Protein AF-A0A8H3LWP0-F1 (afdb_monomer_lite)

Foldseek 3Di:
DDKDKDWDPDDDDVHDDDKFWFWFADDPVCPVVADADVRIWIWIFHTWIWIVDVVIFTKTKTFGWHQPDPVPQDDPNHGRIDTDRDIDIDGPVRTPGGDDDDD

Structure (mmCIF, N/CA/C/O backbone):
data_AF-A0A8H3LWP0-F1
#
_entry.id   AF-A0A8H3LWP0-F1
#
loop_
_atom_site.group_PDB
_atom_site.id
_atom_site.type_symbol
_atom_site.label_atom_id
_atom_site.label_alt_id
_atom_site.label_comp_id
_atom_site.label_asym_id
_atom_site.label_entity_id
_atom_site.label_seq_id
_atom_site.pdbx_PDB_ins_code
_atom_site.Cartn_x
_atom_site.Cartn_y
_atom_site.Cartn_z
_atom_site.occupancy
_atom_site.B_iso_or_equiv
_atom_site.auth_seq_id
_atom_site.auth_comp_id
_atom_site.auth_asym_id
_atom_site.auth_atom_id
_atom_site.pdbx_PDB_model_num
ATOM 1 N N . MET A 1 1 ? -4.873 3.008 30.427 1.00 38.38 1 MET A N 1
ATOM 2 C CA . MET A 1 1 ? -5.322 3.230 29.037 1.00 38.38 1 MET A CA 1
ATOM 3 C C . MET A 1 1 ? -5.558 1.865 28.413 1.00 38.38 1 MET A C 1
ATOM 5 O O . MET A 1 1 ? -4.611 1.099 28.313 1.00 38.38 1 MET A O 1
ATOM 9 N N . GLN A 1 2 ? -6.809 1.506 28.129 1.00 32.38 2 GLN A N 1
ATOM 10 C CA . GLN A 1 2 ? -7.171 0.179 27.626 1.00 32.38 2 GLN A CA 1
ATOM 11 C C . GLN A 1 2 ? -7.454 0.298 26.128 1.00 32.38 2 GLN A C 1
ATOM 13 O O . GLN A 1 2 ? -8.489 0.825 25.730 1.00 32.38 2 GLN A O 1
ATOM 18 N N . ILE A 1 3 ? -6.491 -0.120 25.307 1.00 36.41 3 ILE A N 1
ATOM 19 C CA . ILE A 1 3 ? -6.586 -0.055 23.847 1.00 36.41 3 ILE A CA 1
ATOM 20 C C . ILE A 1 3 ? -7.489 -1.205 23.395 1.00 36.41 3 ILE A C 1
ATOM 22 O O . ILE A 1 3 ? -7.165 -2.371 23.611 1.00 36.41 3 ILE A O 1
ATOM 26 N N . HIS A 1 4 ? -8.628 -0.877 22.795 1.00 38.22 4 HIS A N 1
ATOM 27 C CA . HIS A 1 4 ? -9.513 -1.855 22.172 1.00 38.22 4 HIS A CA 1
ATOM 28 C C . HIS A 1 4 ? -9.294 -1.809 20.658 1.00 38.22 4 HIS A C 1
ATOM 30 O O . HIS A 1 4 ? -9.483 -0.766 20.035 1.00 38.22 4 HIS A O 1
ATOM 36 N N . PHE A 1 5 ? -8.888 -2.936 20.070 1.00 42.09 5 PHE A N 1
ATOM 37 C CA . PHE A 1 5 ? -8.769 -3.095 18.621 1.00 42.09 5 PHE A CA 1
ATOM 38 C C . PHE A 1 5 ? -10.058 -3.709 18.074 1.00 42.09 5 PHE A C 1
ATOM 40 O O . PHE A 1 5 ? -10.391 -4.846 18.417 1.00 42.09 5 PHE A O 1
ATOM 47 N N . LEU A 1 6 ? -10.779 -2.995 17.208 1.00 47.09 6 LEU A N 1
ATOM 48 C CA . LEU A 1 6 ? -11.895 -3.575 16.464 1.00 47.09 6 LEU A CA 1
ATOM 49 C C . LEU A 1 6 ? -11.395 -4.046 15.093 1.00 47.09 6 LEU A C 1
ATOM 51 O O . LEU A 1 6 ? -11.215 -3.261 14.166 1.00 47.09 6 LEU A O 1
ATOM 55 N N . MET A 1 7 ? -11.175 -5.354 14.961 1.00 44.09 7 MET A N 1
ATOM 56 C CA . MET A 1 7 ? -10.701 -5.978 13.721 1.00 44.09 7 MET A CA 1
ATOM 57 C C . MET A 1 7 ? -11.901 -6.397 12.861 1.00 44.09 7 MET A C 1
ATOM 59 O O . MET A 1 7 ? -12.485 -7.462 13.069 1.00 44.09 7 MET A O 1
ATOM 63 N N . LYS A 1 8 ? -12.299 -5.576 11.883 1.00 43.81 8 LYS A N 1
ATOM 64 C CA . LYS A 1 8 ? -13.352 -5.950 10.921 1.00 43.81 8 LYS A CA 1
ATOM 65 C C . LYS A 1 8 ? -12.744 -6.712 9.741 1.00 43.81 8 LYS A C 1
ATOM 67 O O . LYS A 1 8 ? -12.157 -6.127 8.838 1.00 43.81 8 LYS A O 1
ATOM 72 N N . LYS A 1 9 ? -12.975 -8.028 9.672 1.00 41.00 9 LYS A N 1
ATOM 73 C CA . LYS A 1 9 ? -12.714 -8.837 8.466 1.00 41.00 9 LYS A CA 1
ATOM 74 C C . LYS A 1 9 ? -13.840 -8.642 7.441 1.00 41.00 9 LYS A C 1
ATOM 76 O O . LYS A 1 9 ? -14.669 -9.525 7.236 1.00 41.00 9 LYS A O 1
ATOM 81 N N . LYS A 1 10 ? -13.922 -7.457 6.835 1.00 41.88 10 LYS A N 1
ATOM 82 C CA . LYS A 1 10 ? -14.878 -7.151 5.760 1.00 41.88 10 LYS A CA 1
ATOM 83 C C . LYS A 1 10 ? -14.270 -6.074 4.862 1.00 41.88 10 LYS A C 1
ATOM 85 O O . LYS A 1 10 ? -14.359 -4.899 5.185 1.00 41.88 10 LYS A O 1
ATOM 90 N N . ILE A 1 11 ? -13.595 -6.463 3.781 1.00 46.22 11 ILE A N 1
ATOM 91 C CA . ILE A 1 11 ? -12.846 -5.505 2.953 1.00 46.22 11 ILE A CA 1
ATOM 92 C C . ILE A 1 11 ? -13.437 -5.505 1.547 1.00 46.22 11 ILE A C 1
ATOM 94 O O . ILE A 1 11 ? -12.990 -6.221 0.654 1.00 46.22 11 ILE A O 1
ATOM 98 N N . SER A 1 12 ? -14.497 -4.714 1.391 1.00 44.47 12 SER A N 1
ATOM 99 C CA . SER A 1 12 ? -14.863 -4.135 0.106 1.00 44.47 12 SER A CA 1
ATOM 100 C C . SER A 1 12 ? -14.743 -2.619 0.219 1.00 44.47 12 SER A C 1
ATOM 102 O O . SER A 1 12 ? -15.665 -1.961 0.695 1.00 44.47 12 SER A O 1
ATOM 104 N N . TYR A 1 13 ? -13.596 -2.066 -0.174 1.00 49.22 13 TYR A N 1
ATOM 105 C CA . TYR A 1 13 ? -13.428 -0.623 -0.372 1.00 49.22 13 TYR A CA 1
ATOM 106 C C . TYR A 1 13 ? -13.871 -0.333 -1.816 1.00 49.22 13 TYR A C 1
ATOM 108 O O . TYR A 1 13 ? -13.374 -0.971 -2.744 1.00 49.22 13 TYR A O 1
ATOM 116 N N . HIS A 1 14 ? -14.882 0.516 -2.017 1.00 53.59 14 HIS A N 1
ATOM 117 C CA . HIS A 1 14 ? -15.538 0.728 -3.324 1.00 53.59 14 HIS A CA 1
ATOM 118 C C . HIS A 1 14 ? -16.016 -0.559 -4.045 1.00 53.59 14 HIS A C 1
ATOM 120 O O . HIS A 1 14 ? -15.803 -0.714 -5.245 1.00 53.59 14 HIS A O 1
ATOM 126 N N . ASN A 1 15 ? -16.662 -1.504 -3.347 1.00 54.31 15 ASN A N 1
ATOM 127 C CA . ASN A 1 15 ? -17.188 -2.755 -3.937 1.00 54.31 15 ASN A CA 1
ATOM 128 C C . ASN A 1 15 ? -16.150 -3.717 -4.578 1.00 54.31 15 ASN A C 1
ATOM 130 O O . ASN A 1 15 ? -16.554 -4.691 -5.212 1.00 54.31 15 ASN A O 1
ATOM 134 N N . LYS A 1 16 ? -14.833 -3.524 -4.397 1.00 52.38 16 LYS A N 1
ATOM 135 C CA . LYS A 1 16 ? -13.794 -4.481 -4.845 1.00 52.38 16 LYS A CA 1
ATOM 136 C C . LYS A 1 16 ? -13.341 -5.415 -3.720 1.00 52.38 16 LYS A C 1
ATOM 138 O O . LYS A 1 16 ? -13.185 -4.974 -2.589 1.00 52.38 16 LYS A O 1
ATOM 143 N N . VAL A 1 17 ? -13.144 -6.700 -4.026 1.00 49.03 17 VAL A N 1
ATOM 144 C CA . VAL A 1 17 ? -12.943 -7.779 -3.038 1.00 49.03 17 VAL A CA 1
ATOM 145 C C . VAL A 1 17 ? -11.468 -8.007 -2.653 1.00 49.03 17 VAL A C 1
ATOM 147 O O . VAL A 1 17 ? -10.593 -8.048 -3.513 1.00 49.03 17 VAL A O 1
ATOM 150 N N . TRP A 1 18 ? -11.266 -8.295 -1.360 1.00 49.00 18 TRP A N 1
ATOM 151 C CA . TRP A 1 18 ? -10.243 -9.133 -0.693 1.00 49.00 18 TRP A CA 1
ATOM 152 C C . TRP A 1 18 ? -8.774 -8.680 -0.673 1.00 49.00 18 TRP A C 1
ATOM 154 O O . TRP A 1 18 ? -8.241 -8.668 0.429 1.00 49.00 18 TRP A O 1
ATOM 164 N N . PHE A 1 19 ? -8.153 -8.217 -1.761 1.00 57.28 19 PHE A N 1
ATOM 165 C CA . PHE A 1 19 ? -6.830 -7.564 -1.702 1.00 57.28 19 PHE A CA 1
ATOM 166 C C . PHE A 1 19 ? -6.696 -6.536 -2.824 1.00 57.28 19 PHE A C 1
ATOM 168 O O . PHE A 1 19 ? -6.371 -6.876 -3.960 1.00 57.28 19 PHE A O 1
ATOM 175 N N . SER A 1 20 ? -6.967 -5.273 -2.510 1.00 73.88 20 SER A N 1
ATOM 176 C CA . SER A 1 20 ? -6.643 -4.185 -3.427 1.00 73.88 20 SER A CA 1
ATOM 177 C C . SER A 1 20 ? -5.153 -3.895 -3.317 1.00 73.88 20 SER A C 1
ATOM 179 O O . SER A 1 20 ? -4.664 -3.576 -2.228 1.00 73.88 20 SER A O 1
ATOM 181 N N . ASP A 1 21 ? -4.449 -3.978 -4.443 1.00 89.31 21 ASP A N 1
ATOM 182 C CA . ASP A 1 21 ? -3.226 -3.205 -4.587 1.00 89.31 21 ASP A CA 1
ATOM 183 C C . ASP A 1 21 ? -3.623 -1.730 -4.535 1.00 89.31 21 ASP A C 1
ATOM 185 O O . ASP A 1 21 ? -4.625 -1.306 -5.120 1.00 89.31 21 ASP A O 1
ATOM 189 N N . ILE A 1 22 ? -2.870 -0.944 -3.788 1.00 90.94 22 ILE A N 1
ATOM 190 C CA . ILE A 1 22 ? -3.141 0.464 -3.563 1.00 90.94 22 ILE A CA 1
ATOM 191 C C . ILE A 1 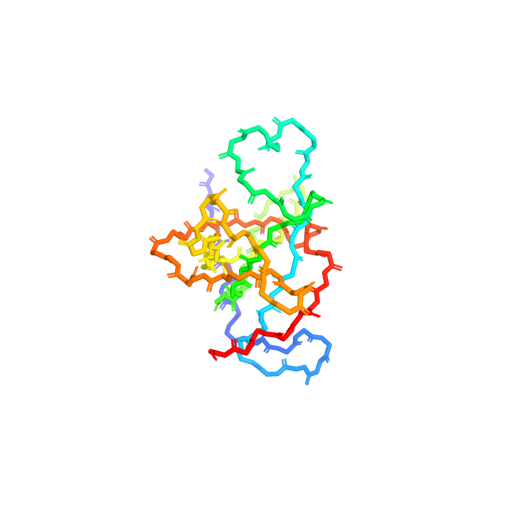22 ? -1.887 1.282 -3.826 1.00 90.94 22 ILE A C 1
ATOM 193 O O . ILE A 1 22 ? -0.766 0.816 -3.618 1.00 90.94 22 ILE A O 1
ATOM 197 N N . ALA A 1 23 ? -2.101 2.507 -4.287 1.00 92.62 23 ALA A N 1
ATOM 198 C CA . ALA A 1 23 ? -1.100 3.554 -4.275 1.00 92.62 23 ALA A CA 1
ATOM 199 C C . ALA A 1 23 ? -1.295 4.393 -3.011 1.00 92.62 23 ALA A C 1
ATOM 201 O O . ALA A 1 23 ? -2.420 4.761 -2.668 1.00 92.62 23 ALA A O 1
ATOM 202 N N . ILE A 1 24 ? -0.199 4.690 -2.332 1.00 92.62 24 ILE A N 1
ATOM 203 C CA . ILE A 1 24 ? -0.143 5.438 -1.080 1.00 92.62 24 ILE A CA 1
ATOM 204 C C . ILE A 1 24 ? 0.725 6.661 -1.342 1.00 92.62 24 ILE A C 1
ATOM 206 O O . ILE A 1 24 ? 1.826 6.516 -1.877 1.00 92.62 24 ILE A O 1
ATOM 210 N N . SER A 1 25 ? 0.231 7.851 -1.007 1.00 92.00 25 SER A N 1
ATOM 211 C CA . SER A 1 25 ? 1.053 9.057 -1.074 1.00 92.00 25 SER A CA 1
ATOM 212 C C . SER A 1 25 ? 1.987 9.100 0.120 1.00 92.00 25 SER A C 1
ATOM 214 O O . SER A 1 25 ? 1.547 8.901 1.252 1.00 92.00 25 SER A O 1
ATOM 216 N N . ILE A 1 26 ? 3.257 9.381 -0.136 1.00 84.56 26 ILE A N 1
ATOM 217 C CA . ILE A 1 26 ? 4.226 9.649 0.918 1.00 84.56 26 ILE A CA 1
ATOM 218 C C . ILE A 1 26 ? 4.300 11.154 1.153 1.00 84.56 26 ILE A C 1
ATOM 220 O O . ILE A 1 26 ? 4.412 11.934 0.203 1.00 84.56 26 ILE A O 1
ATOM 224 N N . ASP A 1 27 ? 4.263 11.547 2.423 1.00 79.81 27 ASP A N 1
ATOM 225 C CA . ASP A 1 27 ? 4.530 12.921 2.820 1.00 79.81 27 ASP A CA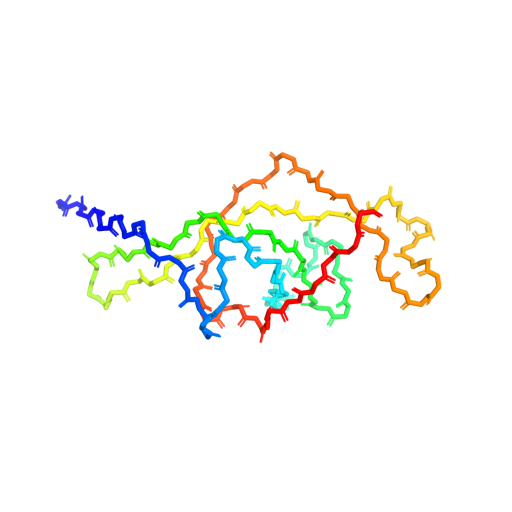 1
ATOM 226 C C . ASP A 1 27 ? 5.969 13.301 2.466 1.00 79.81 27 ASP A C 1
ATOM 228 O O . ASP A 1 27 ? 6.899 12.498 2.560 1.00 79.81 27 ASP A O 1
ATOM 232 N N . SER A 1 28 ? 6.181 14.552 2.057 1.00 69.25 28 SER A N 1
ATOM 233 C CA . SER A 1 28 ? 7.483 15.007 1.554 1.00 69.25 28 SER A CA 1
ATOM 234 C C . SER A 1 28 ? 8.636 14.775 2.536 1.00 69.25 28 SER A C 1
ATOM 236 O O . SER A 1 28 ? 9.766 14.562 2.096 1.00 69.25 28 SER A O 1
ATOM 238 N N . GLU A 1 29 ? 8.346 14.788 3.840 1.00 71.75 29 GLU A N 1
ATOM 239 C CA . GLU A 1 29 ? 9.315 14.561 4.918 1.00 71.75 29 GLU A CA 1
ATOM 240 C C . GLU A 1 29 ? 9.811 13.107 4.973 1.00 71.75 29 GLU A C 1
ATOM 242 O O . GLU A 1 29 ? 11.002 12.881 5.168 1.00 71.75 29 GLU A O 1
ATOM 247 N N . GLU A 1 30 ? 8.941 12.128 4.708 1.00 66.12 30 GLU A N 1
ATOM 248 C CA . GLU A 1 30 ? 9.286 10.697 4.695 1.00 66.12 30 GLU A CA 1
ATOM 249 C C . GLU A 1 30 ? 9.770 10.213 3.315 1.00 66.12 30 GLU A C 1
ATOM 251 O O . GLU A 1 30 ? 10.251 9.089 3.163 1.00 66.12 30 GLU A O 1
ATOM 256 N N . SER A 1 31 ? 9.685 11.061 2.281 1.00 67.06 31 SER A N 1
ATOM 257 C CA . SER A 1 31 ? 10.029 10.677 0.902 1.00 67.06 31 SER A CA 1
ATOM 258 C C . SER A 1 31 ? 11.493 10.292 0.697 1.00 67.06 31 SER A C 1
ATOM 260 O O . SER A 1 31 ? 11.808 9.605 -0.272 1.00 67.06 31 SER A O 1
ATOM 262 N N . ASN A 1 32 ? 12.386 10.695 1.602 1.00 66.00 32 ASN A N 1
ATOM 263 C CA . ASN A 1 32 ? 13.814 10.408 1.486 1.00 66.00 32 ASN A CA 1
ATOM 264 C C . ASN A 1 32 ? 14.172 8.970 1.901 1.00 66.00 32 ASN A C 1
ATOM 266 O O . ASN A 1 32 ? 15.213 8.454 1.490 1.00 66.00 32 ASN A O 1
ATOM 270 N N . ASP A 1 33 ? 13.303 8.320 2.677 1.00 71.62 33 ASP A N 1
ATOM 271 C CA . ASP A 1 33 ? 13.542 6.977 3.208 1.00 71.62 33 ASP A CA 1
ATOM 272 C C . ASP A 1 33 ? 13.103 5.871 2.232 1.00 71.62 33 ASP A C 1
ATOM 274 O O . ASP A 1 33 ? 13.527 4.718 2.361 1.00 71.62 33 ASP A O 1
ATOM 278 N N . TYR A 1 34 ? 12.311 6.214 1.206 1.00 71.62 34 TYR A N 1
ATOM 279 C CA . TYR A 1 34 ? 11.717 5.259 0.267 1.00 71.62 34 TYR A CA 1
ATOM 280 C C . TYR A 1 34 ? 11.896 5.675 -1.196 1.00 71.62 34 TYR A C 1
ATOM 282 O O . TYR A 1 34 ? 11.746 6.836 -1.570 1.00 71.62 34 TYR A O 1
ATOM 290 N N . ILE A 1 35 ? 12.154 4.700 -2.073 1.00 76.94 35 ILE A N 1
ATOM 291 C CA . ILE A 1 35 ? 12.124 4.940 -3.521 1.00 76.94 35 ILE A CA 1
ATOM 292 C C . ILE A 1 35 ? 10.657 4.977 -3.957 1.00 76.94 35 ILE A C 1
ATOM 294 O O . ILE A 1 35 ? 10.000 3.940 -3.997 1.00 76.94 35 ILE A O 1
ATOM 298 N N . SER A 1 36 ? 10.163 6.167 -4.300 1.00 82.75 36 SER A N 1
ATOM 299 C CA . SER A 1 36 ? 8.780 6.382 -4.739 1.00 82.75 36 SER A CA 1
ATOM 300 C C . SER A 1 36 ? 8.667 6.604 -6.251 1.00 82.75 36 SER A C 1
ATOM 302 O O . SER A 1 36 ? 9.582 7.098 -6.915 1.00 82.75 36 SER A O 1
ATOM 304 N N . ASP A 1 37 ? 7.512 6.256 -6.811 1.00 86.44 37 ASP A N 1
ATOM 305 C CA . ASP A 1 37 ? 7.093 6.655 -8.152 1.00 86.44 37 ASP A CA 1
ATOM 306 C C . ASP A 1 37 ? 6.361 7.993 -8.058 1.00 86.44 37 ASP A C 1
ATOM 308 O O . ASP A 1 37 ? 5.174 8.044 -7.739 1.00 86.44 37 ASP A O 1
ATOM 312 N N . LYS A 1 38 ? 7.084 9.096 -8.286 1.00 87.06 38 LYS A N 1
ATOM 313 C CA . LYS A 1 38 ? 6.518 10.459 -8.263 1.00 87.06 38 LYS A CA 1
ATOM 314 C C . LYS A 1 38 ? 5.776 10.776 -6.950 1.00 87.06 38 LYS A C 1
ATOM 316 O O . LYS A 1 38 ? 4.725 11.410 -6.972 1.00 87.06 38 LYS A O 1
ATOM 321 N N . GLY A 1 39 ? 6.322 10.327 -5.817 1.00 88.19 39 GLY A N 1
ATOM 322 C CA . GLY A 1 39 ? 5.717 10.509 -4.491 1.00 88.19 39 GLY A CA 1
ATOM 323 C C . GLY A 1 39 ? 4.701 9.433 -4.093 1.00 88.19 39 GLY A C 1
ATOM 324 O O . GLY A 1 39 ? 4.113 9.530 -3.017 1.00 88.19 39 GLY A O 1
ATOM 325 N N . LEU A 1 40 ? 4.497 8.405 -4.923 1.00 91.31 40 LEU A N 1
ATOM 326 C CA . LEU A 1 40 ? 3.637 7.265 -4.614 1.00 91.31 40 LEU A CA 1
ATOM 327 C C . LEU A 1 40 ? 4.451 6.010 -4.302 1.00 91.31 40 LEU A C 1
ATOM 329 O O . LEU A 1 40 ? 5.419 5.681 -4.991 1.00 91.31 40 LEU A O 1
ATOM 333 N N . CYS A 1 41 ? 3.990 5.265 -3.306 1.00 92.31 41 CYS A N 1
ATOM 334 C CA . CYS A 1 41 ? 4.417 3.900 -3.034 1.00 92.31 41 CYS A CA 1
ATOM 335 C C . CYS A 1 41 ? 3.255 2.934 -3.227 1.00 92.31 41 CYS A C 1
ATOM 337 O O . CYS A 1 41 ? 2.087 3.310 -3.146 1.00 92.31 41 CYS A O 1
ATOM 339 N N . TYR A 1 42 ? 3.582 1.673 -3.488 1.00 93.06 42 TYR A N 1
ATOM 340 C CA . TYR A 1 42 ? 2.593 0.658 -3.819 1.00 93.06 42 TYR A CA 1
ATOM 341 C C . TYR A 1 42 ? 2.565 -0.422 -2.748 1.00 93.06 42 TYR A C 1
ATOM 343 O O . TYR A 1 42 ? 3.607 -0.864 -2.261 1.00 93.06 42 TYR A O 1
ATOM 351 N N . GLY A 1 43 ? 1.372 -0.882 -2.397 1.00 92.69 43 GLY A N 1
ATOM 352 C CA . GLY A 1 43 ? 1.197 -1.889 -1.362 1.00 92.69 43 GLY A CA 1
ATOM 353 C C . GLY A 1 43 ? -0.077 -2.693 -1.541 1.00 92.69 43 GLY A C 1
ATOM 354 O O . GLY A 1 43 ? -1.020 -2.250 -2.184 1.00 92.69 43 GLY A O 1
ATOM 355 N N . GLN A 1 44 ? -0.112 -3.882 -0.958 1.00 91.94 44 GLN A N 1
ATOM 356 C CA . GLN A 1 44 ? -1.307 -4.700 -0.852 1.00 91.94 44 GLN A CA 1
ATOM 357 C C . GLN A 1 44 ? -1.942 -4.473 0.521 1.00 91.94 44 GLN A C 1
ATOM 359 O O . GLN A 1 44 ? -1.318 -4.747 1.549 1.00 91.94 44 GLN A O 1
ATOM 364 N N . ALA A 1 45 ? -3.183 -3.986 0.549 1.00 90.06 45 ALA A N 1
ATOM 365 C CA . ALA A 1 45 ? -3.925 -3.830 1.796 1.00 90.06 45 ALA A CA 1
ATOM 366 C C . ALA A 1 45 ? -4.416 -5.196 2.297 1.00 90.06 45 ALA A C 1
ATOM 368 O O . ALA A 1 45 ? -5.193 -5.867 1.619 1.00 90.06 45 ALA A O 1
ATOM 369 N N . LEU A 1 46 ? -3.973 -5.600 3.487 1.00 89.12 46 LEU A N 1
ATOM 370 C CA . LEU A 1 46 ? -4.276 -6.907 4.080 1.00 89.12 46 LEU A CA 1
ATOM 371 C C . LEU A 1 46 ? -5.381 -6.850 5.136 1.00 89.12 46 LEU A C 1
ATOM 373 O O . LEU A 1 46 ? -6.115 -7.819 5.331 1.00 89.12 46 LEU A O 1
ATOM 377 N N . LEU A 1 47 ? -5.480 -5.729 5.846 1.00 87.06 47 LEU A N 1
ATOM 378 C CA . LEU A 1 47 ? -6.392 -5.552 6.968 1.00 87.06 47 LEU A CA 1
ATOM 379 C C . LEU A 1 47 ? -6.773 -4.082 7.094 1.00 87.06 47 LEU A C 1
ATOM 381 O O . LEU A 1 47 ? -5.914 -3.219 6.953 1.00 87.06 47 LEU A O 1
ATOM 385 N N . LEU A 1 48 ? -8.032 -3.822 7.437 1.00 87.38 48 LEU A N 1
ATOM 386 C CA . LEU A 1 48 ? -8.477 -2.525 7.936 1.00 87.38 48 LEU A CA 1
ATOM 387 C C . LEU A 1 48 ? -8.711 -2.635 9.444 1.00 87.38 48 LEU A C 1
ATOM 389 O O . LEU A 1 48 ? -9.355 -3.580 9.909 1.00 87.38 48 LEU A O 1
ATOM 393 N N . ALA A 1 49 ? -8.178 -1.680 10.192 1.00 85.38 49 ALA A N 1
ATOM 394 C CA . ALA A 1 49 ? -8.289 -1.601 11.636 1.00 85.38 49 ALA A CA 1
ATOM 395 C C . ALA A 1 49 ? -8.756 -0.203 12.041 1.00 85.38 49 ALA A C 1
ATOM 397 O O . ALA A 1 49 ? -8.287 0.802 11.515 1.00 85.38 49 ALA A O 1
ATOM 398 N N . GLU A 1 50 ? -9.670 -0.153 13.000 1.00 87.94 50 GLU A N 1
ATOM 399 C CA . GLU A 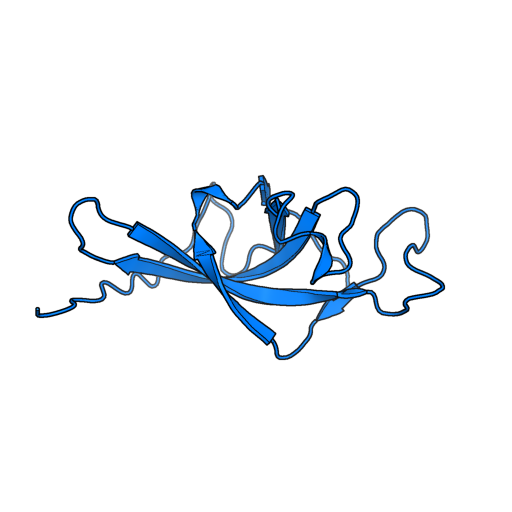1 50 ? -10.099 1.084 13.643 1.00 87.94 50 GLU A CA 1
ATOM 400 C C . GLU A 1 50 ? -9.593 1.046 15.085 1.00 87.94 50 GLU A C 1
ATOM 402 O O . GLU A 1 50 ? -9.893 0.114 15.843 1.00 87.94 50 GLU A O 1
ATOM 407 N N . VAL A 1 51 ? -8.773 2.029 15.445 1.00 87.00 51 VAL A N 1
ATOM 408 C CA . VAL A 1 51 ? -8.263 2.211 16.800 1.00 87.00 51 VAL A CA 1
ATOM 409 C C . VAL A 1 51 ? -9.168 3.216 17.499 1.00 87.00 51 VAL A C 1
ATOM 411 O O . VAL A 1 51 ? -9.292 4.365 17.077 1.00 87.00 51 VAL A O 1
ATOM 414 N N . LEU A 1 52 ? -9.812 2.765 18.575 1.00 89.62 52 LEU A N 1
ATOM 415 C CA . LEU A 1 52 ? -10.754 3.563 19.356 1.00 89.62 52 LEU A CA 1
ATOM 416 C C . LEU A 1 52 ? -9.998 4.533 20.281 1.00 89.62 52 LEU A C 1
ATOM 418 O O . LEU A 1 52 ? -9.864 4.296 21.482 1.00 89.62 52 LEU A O 1
ATOM 422 N N . THR A 1 53 ? -9.457 5.597 19.695 1.00 85.81 53 THR A N 1
ATOM 423 C CA . THR A 1 53 ? -8.902 6.783 20.369 1.00 85.81 53 THR A CA 1
ATOM 424 C C . THR A 1 53 ? -9.876 7.961 20.265 1.00 85.81 53 THR A C 1
ATOM 426 O O . THR A 1 53 ? -10.932 7.840 19.648 1.00 85.81 53 THR A O 1
ATOM 429 N N . ASP A 1 54 ? -9.538 9.097 20.874 1.00 88.19 54 ASP A N 1
ATOM 430 C CA . ASP A 1 54 ? -10.277 10.354 20.714 1.00 88.19 54 ASP A CA 1
ATOM 431 C C . ASP A 1 54 ? -9.357 11.391 20.042 1.00 88.19 54 ASP A C 1
ATOM 433 O O . ASP A 1 54 ? -8.474 11.928 20.721 1.00 88.19 54 ASP A O 1
ATOM 437 N N . PRO A 1 55 ? -9.465 11.622 18.714 1.00 87.31 55 PRO A N 1
ATOM 438 C CA . PRO A 1 55 ? -10.406 11.024 17.751 1.00 87.31 55 PRO A CA 1
ATOM 439 C C . PRO A 1 55 ? -10.019 9.594 17.305 1.00 87.31 55 PRO A C 1
ATOM 441 O O . PRO A 1 55 ? -8.860 9.194 17.467 1.00 87.31 55 PRO A O 1
ATOM 444 N N . PRO A 1 56 ? -10.953 8.802 16.736 1.00 86.50 56 PRO A N 1
ATOM 445 C CA . PRO A 1 56 ? -10.672 7.443 16.275 1.00 86.50 56 PRO A CA 1
ATOM 446 C C . PRO A 1 56 ? -9.721 7.447 15.078 1.00 86.50 56 PRO A C 1
ATOM 448 O O . PRO A 1 56 ? -9.876 8.240 14.147 1.00 86.50 56 PRO A O 1
ATOM 451 N N . LEU A 1 57 ? -8.756 6.528 15.085 1.00 88.44 57 LEU A N 1
ATOM 452 C CA . LEU A 1 57 ? -7.746 6.415 14.038 1.00 88.44 57 LEU A CA 1
ATOM 453 C C . LEU A 1 57 ? -8.033 5.205 13.147 1.00 88.44 57 LEU A C 1
ATOM 455 O O . LEU A 1 57 ? -8.073 4.064 13.611 1.00 88.44 57 LEU A O 1
ATOM 459 N N . ASN A 1 58 ? -8.200 5.454 11.850 1.00 89.25 58 ASN A N 1
ATOM 460 C CA . ASN A 1 58 ? -8.445 4.418 10.853 1.00 89.25 58 ASN A CA 1
ATOM 461 C C . ASN A 1 58 ? -7.144 4.049 10.139 1.00 89.25 58 ASN A C 1
ATOM 463 O O . ASN A 1 58 ? -6.545 4.876 9.452 1.00 89.25 58 ASN A O 1
ATOM 467 N N . LEU A 1 59 ? -6.727 2.793 10.277 1.00 90.88 59 LEU A N 1
ATOM 468 C CA . LEU A 1 59 ? -5.466 2.275 9.760 1.00 90.88 59 LEU A CA 1
ATOM 469 C C . LEU A 1 59 ? -5.693 1.105 8.799 1.00 90.88 59 LEU A C 1
ATOM 471 O O . LEU A 1 59 ? -6.644 0.331 8.928 1.00 90.88 59 LEU A O 1
ATOM 475 N N . ALA A 1 60 ? -4.762 0.925 7.871 1.00 90.12 60 ALA A N 1
ATOM 476 C CA . ALA A 1 60 ? -4.660 -0.249 7.021 1.00 90.12 60 ALA A CA 1
ATOM 477 C C . ALA A 1 60 ? -3.299 -0.924 7.219 1.00 90.12 60 ALA A C 1
ATOM 479 O O . ALA A 1 60 ? -2.270 -0.254 7.200 1.00 90.12 60 ALA A O 1
ATOM 480 N N . LEU A 1 61 ? -3.279 -2.248 7.394 1.00 91.38 61 LEU A N 1
ATOM 481 C CA . LEU A 1 61 ? -2.041 -3.026 7.339 1.00 91.38 61 LEU A CA 1
ATOM 482 C C . LEU A 1 61 ? -1.678 -3.263 5.878 1.00 91.38 61 LEU A C 1
ATOM 484 O O . LEU A 1 61 ? -2.437 -3.908 5.148 1.00 91.38 61 LEU A O 1
ATOM 488 N N . ILE A 1 62 ? -0.510 -2.785 5.478 1.00 91.69 62 ILE A N 1
ATOM 489 C CA . ILE A 1 62 ? -0.023 -2.840 4.106 1.00 91.69 62 ILE A CA 1
ATOM 490 C C . ILE A 1 62 ? 1.171 -3.777 4.029 1.00 91.69 6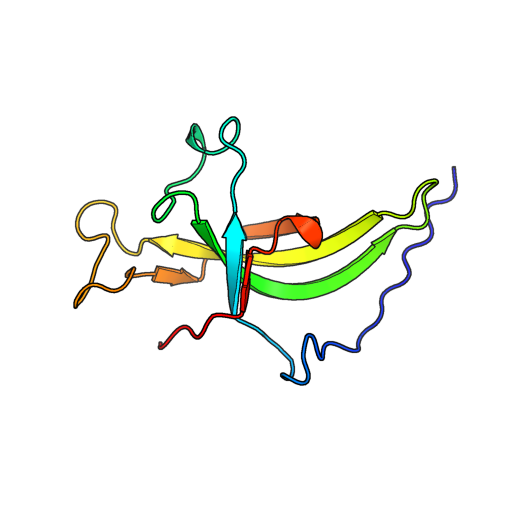2 ILE A C 1
ATOM 492 O O . ILE A 1 62 ? 2.077 -3.689 4.854 1.00 91.69 62 ILE A O 1
ATOM 496 N N . LYS A 1 63 ? 1.185 -4.648 3.018 1.00 93.06 63 LYS A N 1
ATOM 497 C CA . LYS A 1 63 ? 2.391 -5.344 2.566 1.00 93.06 63 LYS A CA 1
ATOM 498 C C . LYS A 1 63 ? 2.966 -4.614 1.361 1.00 93.06 63 LYS A C 1
ATOM 500 O O . LYS A 1 63 ? 2.266 -4.442 0.367 1.00 93.06 63 LYS A O 1
ATOM 505 N N . TRP A 1 64 ? 4.216 -4.184 1.439 1.00 93.69 64 TRP A N 1
ATOM 506 C CA . TRP A 1 64 ? 4.769 -3.254 0.456 1.00 93.69 64 TRP A CA 1
ATOM 507 C C . TRP A 1 64 ? 5.309 -3.920 -0.806 1.00 93.69 64 TRP A C 1
ATOM 509 O O . TRP A 1 64 ? 5.793 -5.056 -0.793 1.00 93.69 64 TRP A O 1
ATOM 519 N N . TYR A 1 65 ? 5.272 -3.154 -1.892 1.00 93.12 65 TYR A N 1
ATOM 520 C CA . TYR A 1 65 ? 6.057 -3.392 -3.089 1.00 93.12 65 TYR A CA 1
ATOM 521 C C . TYR A 1 65 ? 7.269 -2.458 -3.106 1.00 93.12 65 TYR A C 1
ATOM 523 O O . TYR A 1 65 ? 7.166 -1.286 -2.758 1.00 93.12 65 TYR A O 1
ATOM 531 N N . ASP A 1 66 ? 8.400 -2.976 -3.568 1.00 92.31 66 ASP A N 1
ATOM 532 C CA . ASP A 1 66 ? 9.606 -2.198 -3.855 1.00 92.31 66 ASP A CA 1
ATOM 533 C C . ASP A 1 66 ? 9.985 -2.377 -5.327 1.00 92.31 66 ASP A C 1
ATOM 535 O O . ASP A 1 66 ? 9.589 -3.351 -5.980 1.00 92.31 66 ASP A O 1
ATOM 539 N N . PHE A 1 67 ? 10.774 -1.460 -5.869 1.00 91.19 67 PHE A N 1
ATOM 540 C CA . PHE A 1 67 ? 11.300 -1.601 -7.214 1.00 91.19 67 PHE A CA 1
ATOM 541 C C . PHE A 1 67 ? 12.172 -2.856 -7.318 1.00 91.19 67 PHE A C 1
ATOM 543 O O . PHE A 1 67 ? 13.059 -3.127 -6.502 1.00 91.19 67 PHE A O 1
ATOM 550 N N . LYS A 1 68 ? 11.954 -3.639 -8.378 1.00 89.31 68 LYS A N 1
ATOM 551 C CA . LYS A 1 68 ? 12.774 -4.820 -8.687 1.00 89.31 68 LYS A CA 1
ATOM 552 C C . LYS A 1 68 ? 14.244 -4.446 -8.849 1.00 89.31 68 LYS A C 1
ATOM 554 O O . LYS A 1 68 ? 15.117 -5.224 -8.467 1.00 89.31 68 LYS A O 1
ATOM 559 N N . SER A 1 69 ? 14.514 -3.262 -9.393 1.00 85.94 69 SER A N 1
ATOM 560 C CA . SER A 1 69 ? 15.858 -2.746 -9.617 1.00 85.94 69 SER A CA 1
ATOM 561 C C . SER A 1 69 ? 15.917 -1.241 -9.409 1.00 85.94 69 SER A C 1
ATOM 56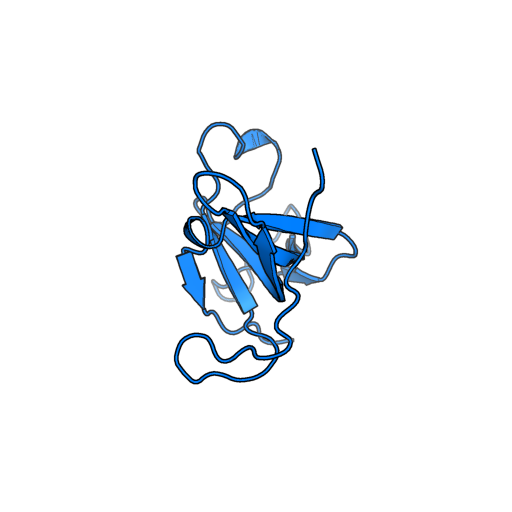3 O O . SER A 1 69 ? 15.084 -0.516 -9.934 1.00 85.94 69 SER A O 1
ATOM 565 N N . LYS A 1 70 ? 16.981 -0.760 -8.755 1.00 84.69 70 LYS A N 1
ATOM 566 C CA . LYS A 1 70 ? 17.276 0.679 -8.643 1.00 84.69 70 LYS A CA 1
ATOM 567 C C . LYS A 1 70 ? 17.720 1.318 -9.967 1.00 84.69 70 LYS A C 1
ATOM 569 O O . LYS A 1 70 ? 17.746 2.535 -10.071 1.00 84.69 70 LYS A O 1
ATOM 574 N N . ARG A 1 71 ? 18.121 0.511 -10.960 1.00 86.00 71 ARG A N 1
ATOM 575 C CA . ARG A 1 71 ? 18.590 0.994 -12.274 1.00 86.00 71 ARG A CA 1
ATOM 576 C C . ARG A 1 71 ? 17.485 0.980 -13.326 1.00 86.00 71 ARG A C 1
ATOM 578 O O . ARG A 1 71 ? 17.387 1.911 -14.111 1.00 86.00 71 ARG A O 1
ATOM 585 N N . ASN A 1 72 ? 16.657 -0.064 -13.320 1.00 87.31 72 ASN A N 1
ATOM 586 C CA . ASN A 1 72 ? 15.540 -0.235 -14.249 1.00 87.31 72 ASN A CA 1
ATOM 587 C C . ASN A 1 72 ? 14.229 -0.154 -13.469 1.00 87.31 72 ASN A C 1
ATOM 589 O O . ASN A 1 72 ? 13.624 -1.175 -13.152 1.00 87.31 72 ASN A O 1
ATOM 593 N N . LEU A 1 73 ? 13.842 1.073 -13.120 1.00 88.25 73 LEU A N 1
ATOM 594 C CA . LEU A 1 73 ? 12.640 1.339 -12.329 1.00 88.25 73 LEU A CA 1
ATOM 595 C C . LEU A 1 73 ? 11.357 1.067 -13.125 1.00 88.25 73 LEU A C 1
ATOM 597 O O . LEU A 1 73 ? 10.345 0.696 -12.543 1.00 88.25 73 LEU A O 1
ATOM 601 N N . TYR A 1 74 ? 11.400 1.216 -14.452 1.00 90.31 74 TYR A N 1
ATOM 602 C CA . TYR A 1 74 ? 10.230 1.086 -15.316 1.00 90.31 74 TYR A CA 1
ATOM 603 C C . TYR A 1 74 ? 10.435 0.014 -16.383 1.00 90.31 74 TYR A C 1
ATOM 605 O O . TYR A 1 74 ? 11.508 -0.099 -16.976 1.00 90.31 74 TYR A O 1
ATOM 613 N N . LEU A 1 75 ? 9.369 -0.729 -16.665 1.00 87.69 75 LEU A N 1
ATOM 614 C CA . LEU A 1 75 ? 9.263 -1.684 -17.758 1.00 87.69 75 LEU A CA 1
ATOM 615 C C . LEU A 1 75 ? 8.014 -1.332 -18.575 1.00 87.69 75 LEU A C 1
ATOM 617 O O . LEU A 1 75 ? 6.921 -1.242 -18.026 1.00 87.69 75 LEU A O 1
ATOM 621 N N . TYR A 1 76 ? 8.183 -1.070 -19.875 1.00 88.75 76 TYR A N 1
ATOM 622 C CA . TYR A 1 76 ? 7.111 -0.593 -20.770 1.00 88.75 76 TYR A CA 1
ATOM 623 C C . TYR A 1 76 ? 6.374 0.672 -20.280 1.00 88.75 76 TYR A C 1
ATOM 625 O O . TYR A 1 76 ? 5.199 0.867 -20.567 1.00 88.75 76 TYR A O 1
ATOM 633 N N . GLY A 1 77 ? 7.067 1.541 -19.536 1.00 86.50 77 GLY A N 1
ATOM 634 C CA . GLY A 1 77 ? 6.485 2.760 -18.963 1.00 86.50 77 GLY A CA 1
ATOM 635 C C . GLY A 1 77 ? 5.734 2.555 -17.642 1.00 86.50 77 GLY A C 1
ATOM 636 O O . GLY A 1 77 ? 5.252 3.531 -17.076 1.00 86.50 77 GLY A O 1
ATOM 637 N N . CYS A 1 78 ? 5.675 1.328 -17.119 1.00 87.94 78 CYS A N 1
ATOM 638 C CA . CYS A 1 78 ? 5.065 1.005 -15.829 1.00 87.94 78 CYS A CA 1
ATOM 639 C C . CYS A 1 78 ? 6.136 0.718 -14.761 1.00 87.94 78 CYS A C 1
ATOM 641 O O . CYS A 1 78 ? 7.170 0.137 -15.102 1.00 87.94 78 CYS A O 1
ATOM 643 N N . PRO A 1 79 ? 5.912 1.068 -13.481 1.00 91.31 79 PRO A N 1
ATOM 644 C CA . PRO A 1 79 ? 6.811 0.702 -12.388 1.00 91.31 79 PRO A CA 1
ATOM 645 C C . PRO A 1 79 ? 7.043 -0.809 -12.328 1.00 91.31 79 PRO A C 1
ATOM 647 O O . PRO A 1 79 ? 6.100 -1.602 -12.306 1.00 91.31 79 PRO A O 1
ATOM 650 N N . HIS A 1 80 ? 8.307 -1.228 -12.302 1.00 92.56 80 HIS A N 1
ATOM 651 C CA . HIS A 1 80 ? 8.675 -2.637 -12.231 1.00 92.56 80 HIS A CA 1
ATOM 652 C C . HIS A 1 80 ? 8.902 -3.043 -10.782 1.00 92.56 80 HIS A C 1
ATOM 654 O O . HIS A 1 80 ? 9.967 -2.819 -10.207 1.00 92.56 80 HIS A O 1
ATOM 660 N N . LEU A 1 81 ? 7.874 -3.643 -10.194 1.00 92.44 81 LEU A N 1
ATOM 661 C CA . LEU A 1 81 ? 7.783 -3.860 -8.756 1.00 92.44 81 LEU A CA 1
ATOM 662 C C . LEU A 1 81 ? 7.945 -5.335 -8.371 1.00 92.44 81 LEU A C 1
ATOM 664 O O . LEU A 1 81 ? 7.692 -6.244 -9.166 1.00 92.44 81 LEU A O 1
ATOM 668 N N . LYS A 1 82 ? 8.364 -5.572 -7.129 1.00 92.38 82 LYS A N 1
ATOM 669 C CA . LYS A 1 82 ? 8.360 -6.865 -6.437 1.00 92.38 82 LYS A CA 1
ATOM 670 C C . LYS A 1 82 ? 7.707 -6.695 -5.073 1.00 92.38 82 LYS A C 1
ATOM 672 O O . LYS A 1 82 ? 7.940 -5.704 -4.391 1.00 92.38 82 LYS A O 1
ATOM 677 N N . LEU A 1 83 ? 6.925 -7.684 -4.668 1.00 92.12 83 LEU A N 1
ATOM 678 C CA . LEU A 1 83 ? 6.383 -7.736 -3.318 1.00 92.12 83 LEU A CA 1
ATOM 679 C C . LEU A 1 83 ? 7.516 -8.067 -2.334 1.00 92.12 83 LEU A C 1
ATOM 681 O O . LEU A 1 83 ? 8.307 -8.976 -2.597 1.00 92.12 83 LEU A O 1
ATOM 685 N N . ILE A 1 84 ? 7.597 -7.348 -1.217 1.00 93.06 84 ILE A N 1
ATOM 686 C CA . ILE A 1 84 ? 8.604 -7.569 -0.171 1.00 93.06 84 ILE A CA 1
ATOM 687 C C . ILE A 1 84 ? 7.943 -7.972 1.152 1.00 93.06 84 ILE A C 1
ATOM 689 O O . ILE A 1 84 ? 6.738 -7.818 1.344 1.00 93.06 84 ILE A O 1
ATOM 693 N N . GLU A 1 85 ? 8.724 -8.526 2.079 1.00 93.75 85 GLU A N 1
ATOM 694 C CA . GLU A 1 85 ? 8.250 -8.931 3.413 1.00 93.75 85 GLU A CA 1
ATOM 695 C C . GLU A 1 85 ? 8.291 -7.773 4.422 1.00 93.75 85 GLU A C 1
ATOM 697 O O . GLU A 1 85 ? 8.662 -7.949 5.579 1.00 93.75 85 GLU A O 1
ATOM 702 N N . LEU A 1 86 ? 7.907 -6.576 3.974 1.00 92.25 86 LEU A N 1
ATOM 703 C CA . LEU A 1 86 ? 7.759 -5.399 4.821 1.00 92.25 86 LEU A CA 1
ATOM 704 C C . LEU A 1 86 ? 6.272 -5.125 5.043 1.00 92.25 86 LEU A C 1
ATOM 706 O O . LEU A 1 86 ? 5.502 -5.064 4.080 1.00 92.25 86 LEU A O 1
ATOM 710 N N . TYR A 1 87 ? 5.891 -4.961 6.309 1.00 92.38 87 TYR A N 1
ATOM 711 C CA . TYR A 1 87 ? 4.509 -4.757 6.723 1.00 92.38 87 TYR A CA 1
ATOM 712 C C . TYR A 1 87 ? 4.417 -3.567 7.671 1.00 92.38 87 TYR A C 1
ATOM 714 O O . TYR A 1 87 ? 5.077 -3.557 8.710 1.00 92.38 87 TYR A O 1
ATOM 722 N N . ASN A 1 88 ? 3.570 -2.594 7.348 1.00 91.81 88 ASN A N 1
ATOM 723 C CA . ASN A 1 88 ? 3.350 -1.423 8.195 1.00 91.81 88 ASN A CA 1
ATOM 724 C C . ASN A 1 88 ? 1.870 -1.055 8.231 1.00 91.81 88 ASN A C 1
ATOM 726 O O . ASN A 1 88 ? 1.130 -1.317 7.283 1.00 91.81 88 ASN A O 1
ATOM 730 N N . PHE A 1 89 ? 1.451 -0.435 9.332 1.00 91.12 89 PHE A N 1
ATOM 731 C CA . PHE A 1 89 ? 0.168 0.252 9.379 1.00 91.12 89 PHE A CA 1
ATOM 732 C C . PHE A 1 89 ? 0.319 1.647 8.782 1.00 91.12 89 PHE A C 1
ATOM 734 O O . PHE A 1 89 ? 1.258 2.361 9.122 1.00 91.12 89 PHE A O 1
ATOM 741 N N . VAL A 1 90 ? -0.618 2.019 7.918 1.00 90.44 90 VAL A N 1
ATOM 742 C CA . VAL A 1 90 ? -0.709 3.346 7.302 1.00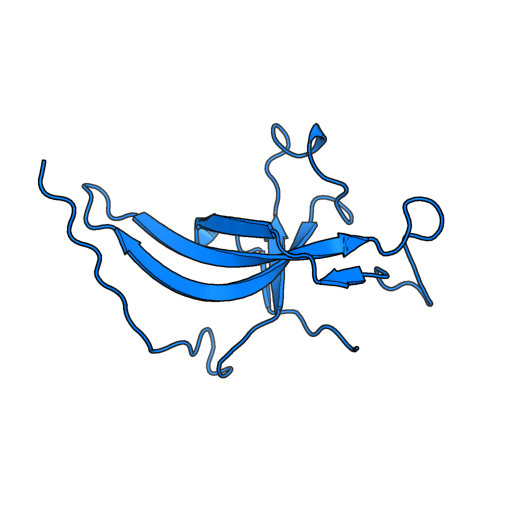 90.44 90 VAL A CA 1
ATOM 743 C C . VAL A 1 90 ? -2.097 3.910 7.580 1.00 90.44 90 VAL A C 1
ATOM 745 O O . VAL A 1 90 ? -3.067 3.149 7.640 1.00 90.44 90 VAL A O 1
ATOM 748 N N . ALA A 1 91 ? -2.208 5.224 7.762 1.00 90.94 91 ALA A N 1
ATOM 749 C CA . ALA A 1 91 ? -3.505 5.875 7.873 1.00 90.94 91 ALA A CA 1
ATOM 750 C C . ALA A 1 91 ? -4.296 5.710 6.567 1.00 90.94 91 ALA A C 1
ATOM 752 O O . ALA A 1 91 ? -3.754 5.845 5.470 1.00 90.94 91 ALA A O 1
ATOM 753 N N . ILE A 1 92 ? -5.590 5.399 6.666 1.00 89.12 92 ILE A N 1
ATOM 754 C CA . ILE A 1 92 ? -6.427 5.189 5.471 1.00 89.12 92 ILE A CA 1
ATOM 755 C C . ILE A 1 92 ? -6.469 6.449 4.590 1.00 89.12 92 ILE A C 1
ATOM 757 O O . ILE A 1 92 ? -6.570 6.343 3.372 1.00 89.12 92 ILE A O 1
ATOM 761 N N . GLU A 1 93 ? -6.346 7.631 5.188 1.00 89.56 93 GLU A N 1
ATOM 762 C CA . GLU A 1 93 ? -6.298 8.919 4.487 1.00 89.56 93 GLU A CA 1
ATOM 763 C C . GLU A 1 93 ? -5.078 9.097 3.570 1.00 89.56 93 GLU A C 1
ATOM 765 O O . GLU A 1 93 ? -5.173 9.822 2.584 1.00 89.56 93 GLU A O 1
ATOM 770 N N . SER A 1 94 ? -3.971 8.391 3.821 1.00 91.00 94 SER A N 1
ATOM 771 C CA . SER A 1 94 ? -2.785 8.404 2.950 1.00 91.00 94 SER A CA 1
ATOM 772 C C . SER A 1 94 ? -2.952 7.515 1.708 1.00 91.00 94 SER A C 1
ATOM 774 O O . SER A 1 94 ? -2.104 7.516 0.811 1.00 91.00 94 SER A O 1
ATOM 776 N N . ILE A 1 95 ? -4.024 6.715 1.634 1.00 90.31 95 ILE A N 1
ATOM 777 C CA . ILE A 1 95 ? -4.317 5.877 0.469 1.00 90.31 95 ILE A CA 1
ATOM 778 C C . ILE A 1 95 ? -4.811 6.774 -0.664 1.00 90.31 95 ILE A C 1
ATOM 780 O O . ILE A 1 95 ? -5.932 7.276 -0.643 1.00 90.31 95 ILE A O 1
ATOM 784 N N . TYR A 1 96 ? -3.984 6.917 -1.696 1.00 91.50 96 TYR A N 1
ATOM 785 C CA . TYR A 1 96 ? -4.281 7.758 -2.848 1.00 91.50 96 TYR A CA 1
ATOM 786 C C . TYR A 1 96 ? -5.319 7.118 -3.778 1.00 91.50 96 TYR A C 1
ATOM 788 O O . TYR A 1 96 ? -6.277 7.766 -4.198 1.00 91.50 96 TYR A O 1
ATOM 796 N N . SER A 1 97 ? -5.141 5.839 -4.133 1.00 89.88 97 SER A N 1
ATOM 797 C CA . SER A 1 97 ? -6.076 5.130 -5.017 1.00 89.88 97 SER A CA 1
ATOM 798 C C . SER A 1 97 ? -5.916 3.610 -4.969 1.00 89.88 97 SER A C 1
ATOM 800 O O . SER A 1 97 ? -4.899 3.087 -4.517 1.00 89.88 97 SER A O 1
ATOM 802 N N . VAL A 1 98 ? -6.918 2.894 -5.485 1.00 88.12 98 VAL A N 1
ATOM 803 C CA . VAL A 1 98 ? -6.810 1.462 -5.795 1.00 88.12 98 VAL A CA 1
ATOM 804 C C . VAL A 1 98 ? -6.171 1.298 -7.171 1.00 88.12 98 VAL A C 1
ATOM 806 O O . VAL A 1 98 ? -6.653 1.869 -8.149 1.00 88.12 98 VAL A O 1
ATOM 809 N N . VAL A 1 99 ? -5.140 0.465 -7.255 1.00 87.56 99 VAL A N 1
ATOM 810 C CA . VAL A 1 99 ? -4.432 0.130 -8.494 1.00 87.56 99 VAL A CA 1
ATOM 811 C C . VAL A 1 99 ? -4.593 -1.355 -8.824 1.00 87.56 99 VAL A C 1
ATOM 813 O O . VAL A 1 99 ? -5.252 -2.111 -8.108 1.00 87.56 99 VAL A O 1
ATOM 816 N N . HIS A 1 100 ? -4.042 -1.774 -9.959 1.00 85.69 100 HIS A N 1
ATOM 817 C CA . HIS A 1 100 ? -3.982 -3.176 -10.348 1.00 85.69 100 HIS A CA 1
ATOM 818 C C . HIS A 1 100 ? -2.546 -3.517 -10.730 1.00 85.69 100 HIS A C 1
ATOM 820 O O . HIS A 1 100 ? -2.019 -2.936 -11.680 1.00 85.69 100 HIS A O 1
ATOM 826 N N . ILE A 1 101 ? -1.914 -4.426 -9.986 1.00 84.38 101 ILE A N 1
ATOM 827 C CA . ILE A 1 101 ? -0.553 -4.879 -10.271 1.00 84.38 101 ILE A CA 1
ATOM 828 C C . ILE A 1 101 ? -0.623 -6.219 -11.001 1.00 84.38 101 ILE A C 1
ATOM 830 O O . ILE A 1 101 ? -1.271 -7.164 -10.553 1.00 84.38 101 ILE A O 1
ATOM 834 N N . VAL A 1 102 ? 0.045 -6.283 -12.152 1.00 83.44 102 VAL A N 1
ATOM 835 C CA . VAL A 1 102 ? 0.140 -7.496 -12.972 1.00 83.44 102 VAL A CA 1
ATOM 836 C C . VAL A 1 102 ? 1.426 -8.252 -12.590 1.00 83.44 102 VAL A C 1
ATOM 838 O O . VAL A 1 102 ? 2.479 -7.609 -12.541 1.00 83.44 102 VAL A O 1
ATOM 841 N N . PRO A 1 103 ? 1.357 -9.569 -12.298 1.00 77.19 103 PRO A N 1
ATOM 842 C CA . PRO A 1 103 ? 2.519 -10.388 -11.927 1.00 77.19 103 PRO A CA 1
ATOM 843 C C . PRO A 1 103 ? 3.642 -10.445 -12.974 1.00 77.19 103 PRO A C 1
ATOM 845 O O . PRO A 1 103 ? 3.324 -10.537 -14.182 1.00 77.19 103 PRO A O 1
#

Secondary structure (DSSP, 8-state):
--PPEEE----EETTEES--EEEEEPPTTTTTTS--BTTEEEEEEEEEEEE--SS-EEEEEEEEEEES-SS--EETTEE-EEEEEEEEEEEGGGEEEEE----

Organism: NCBI:txid94130

pLDDT: mean 79.48, std 17.54, range [32.38, 93.75]

Radius of gyration: 14.83 Å; chains: 1; bounding box: 36×25×50 Å

Sequence (103 aa):
MQIHFLMKKKISYHNKVWFSDIAISIDSEESNDYISDKGLCYGQALLLAEVLTDPPLNLALIKWYDFKSKRNLYLYGCPHLKLIELYNFVAIESIYSVVHIVP